Protein AF-A0A554JVL0-F1 (afdb_monomer_lite)

Radius of gyration: 16.41 Å; chains: 1; bounding box: 29×43×56 Å

Sequence (132 aa):
MTTPITNNSTGFSGLGIAPGLLQVLEKSRFTSPTPIQHQAIPPGIEGKDIVGVAQTGTGKTLAFGIPLIQRIAQNRTRGLVVLPTRELALQVERTLQHIGHSLGLRTAVLIGGESQHRQHEQLKRKPHIIIA

Foldseek 3Di:
DDDDDPPPCQAPPPLPFDPLLVVLCVVVVRGGQFPLLSVQSNCLLVPDDDDGDDDPPRCVLCSNLRSLLNCCVVVVAAEEAEDDDPVVLVVSVVVSCSSCVVVVAAEAEDDPPDDPVVSVVSVVVVGRYYYD

Structure (mmCIF, N/CA/C/O backbone):
data_AF-A0A554JVL0-F1
#
_entry.id   AF-A0A554JVL0-F1
#
loop_
_atom_site.group_PDB
_atom_site.id
_atom_site.type_symbol
_atom_site.label_atom_id
_atom_site.label_alt_id
_atom_site.label_comp_id
_atom_site.label_asym_id
_atom_site.label_entity_id
_atom_site.label_seq_id
_atom_site.pdbx_PDB_ins_code
_atom_site.Cartn_x
_atom_site.Cartn_y
_atom_site.Cartn_z
_atom_site.occupancy
_atom_site.B_iso_or_equiv
_atom_site.auth_seq_id
_atom_site.auth_comp_id
_atom_site.auth_asym_id
_atom_site.auth_atom_id
_atom_site.pdbx_PDB_model_num
ATOM 1 N N . MET A 1 1 ? -0.787 24.291 38.276 1.00 40.19 1 MET A N 1
ATOM 2 C CA . MET A 1 1 ? -1.130 24.336 36.840 1.00 40.19 1 MET A CA 1
ATOM 3 C C . MET A 1 1 ? -0.513 23.111 36.192 1.00 40.19 1 MET A C 1
ATOM 5 O O . MET A 1 1 ? 0.676 23.106 35.916 1.00 40.19 1 MET A O 1
ATOM 9 N N . THR A 1 2 ? -1.276 22.027 36.095 1.00 37.12 2 THR A N 1
ATOM 10 C CA . THR A 1 2 ? -0.847 20.769 35.478 1.00 37.12 2 THR A CA 1
ATOM 11 C C . THR A 1 2 ? -1.033 20.882 33.969 1.00 37.12 2 THR A C 1
ATOM 13 O O . THR A 1 2 ? -2.143 21.089 33.485 1.00 37.12 2 THR A O 1
ATOM 16 N N . THR A 1 3 ? 0.063 20.809 33.224 1.00 37.28 3 THR A N 1
ATOM 17 C CA . THR A 1 3 ? 0.072 20.731 31.762 1.00 37.28 3 THR A CA 1
ATOM 18 C C . THR A 1 3 ? -0.722 19.498 31.312 1.00 37.28 3 THR A C 1
ATOM 20 O O . THR A 1 3 ? -0.537 18.426 31.896 1.00 37.28 3 THR A O 1
ATOM 23 N N . PRO A 1 4 ? -1.602 19.596 30.300 1.00 48.66 4 PRO A N 1
ATOM 24 C CA . PRO A 1 4 ? -2.270 18.421 29.767 1.00 48.66 4 PRO A CA 1
ATOM 25 C C . PRO A 1 4 ? -1.243 17.557 29.030 1.00 48.66 4 PRO A C 1
ATOM 27 O O . PRO A 1 4 ? -0.473 18.049 28.207 1.00 48.66 4 PRO A O 1
ATOM 30 N N . ILE A 1 5 ? -1.238 16.262 29.335 1.00 40.31 5 ILE A N 1
ATOM 31 C CA . ILE A 1 5 ? -0.511 15.253 28.569 1.00 40.31 5 ILE A CA 1
ATOM 32 C C . ILE A 1 5 ? -1.204 15.182 27.205 1.00 40.31 5 ILE A C 1
ATOM 34 O O . ILE A 1 5 ? -2.275 14.590 27.071 1.00 40.31 5 ILE A O 1
ATOM 38 N N . THR A 1 6 ? -0.637 15.831 26.192 1.00 42.22 6 THR A N 1
ATOM 39 C CA . THR A 1 6 ? -1.013 15.582 24.803 1.00 42.22 6 THR A CA 1
ATOM 40 C C . THR A 1 6 ? -0.629 14.143 24.497 1.00 42.22 6 THR A C 1
ATOM 42 O O . THR A 1 6 ? 0.548 13.789 24.442 1.00 42.22 6 THR A O 1
ATOM 45 N N . ASN A 1 7 ? -1.638 13.286 24.361 1.00 42.75 7 ASN A N 1
ATOM 46 C CA . ASN A 1 7 ? -1.471 11.901 23.952 1.00 42.75 7 ASN A CA 1
ATOM 47 C C . ASN A 1 7 ? -1.026 11.914 22.481 1.00 42.75 7 ASN A C 1
ATOM 49 O O . ASN A 1 7 ? -1.842 11.858 21.565 1.00 42.75 7 ASN A O 1
ATOM 53 N N . ASN A 1 8 ? 0.271 12.131 22.262 1.00 43.03 8 ASN A N 1
ATOM 54 C CA . ASN A 1 8 ? 0.879 12.163 20.944 1.00 43.03 8 ASN A CA 1
ATOM 55 C C . ASN A 1 8 ? 0.684 10.762 20.353 1.00 43.03 8 ASN A C 1
ATOM 57 O O . ASN A 1 8 ? 1.248 9.795 20.863 1.00 43.03 8 ASN A O 1
ATOM 61 N N . SER A 1 9 ? -0.158 10.627 19.329 1.00 52.78 9 SER A N 1
ATOM 62 C CA . SER A 1 9 ? -0.369 9.369 18.613 1.00 52.78 9 SER A CA 1
ATOM 63 C C . SER A 1 9 ? 0.914 9.010 17.856 1.00 52.78 9 SER A C 1
ATOM 65 O O . SER A 1 9 ? 1.072 9.318 16.679 1.00 52.78 9 SER A O 1
ATOM 67 N N . THR A 1 10 ? 1.890 8.425 18.548 1.00 63.41 10 THR A N 1
ATOM 68 C CA . THR A 1 10 ? 3.233 8.131 18.016 1.00 63.41 10 THR A CA 1
ATOM 69 C C . THR A 1 10 ? 3.273 6.920 17.077 1.00 63.41 10 THR A C 1
ATOM 71 O O . THR A 1 10 ? 4.332 6.601 16.524 1.00 63.41 10 THR A O 1
ATOM 74 N N . GLY A 1 11 ? 2.134 6.251 16.875 1.00 84.38 11 GLY A N 1
ATOM 75 C CA . GLY A 1 11 ? 2.011 5.031 16.086 1.00 84.38 11 GLY A CA 1
ATOM 76 C C . GLY A 1 11 ? 0.953 5.105 14.989 1.00 84.38 11 GLY A C 1
ATOM 77 O O . GLY A 1 11 ? 0.386 6.150 14.694 1.00 84.38 11 GLY A O 1
ATOM 78 N N . PHE A 1 12 ? 0.689 3.960 14.364 1.00 93.88 12 PHE A N 1
ATOM 79 C CA . PHE A 1 12 ? -0.357 3.824 13.342 1.00 93.88 12 PHE A CA 1
ATOM 80 C C . PHE A 1 12 ? -1.782 3.962 13.911 1.00 93.88 12 PHE A C 1
ATOM 82 O O . PHE A 1 12 ? -2.738 4.184 13.161 1.00 93.88 12 PHE A O 1
ATOM 89 N N . SER A 1 13 ? -1.934 3.843 15.233 1.00 91.06 13 SER A N 1
ATOM 90 C CA . SER A 1 13 ? -3.182 4.123 15.935 1.00 91.06 13 SER A CA 1
ATOM 91 C C . SER A 1 13 ? -3.575 5.594 15.763 1.00 91.06 13 SER A C 1
ATOM 93 O O . SER A 1 13 ? -2.764 6.500 15.922 1.00 91.06 13 SER A O 1
ATOM 95 N N . GLY A 1 14 ? -4.838 5.838 15.409 1.00 89.31 14 GLY A N 1
ATOM 96 C CA . GLY A 1 14 ? -5.348 7.189 15.142 1.00 89.31 14 GLY A CA 1
ATOM 97 C C . GLY A 1 14 ? -5.311 7.620 13.672 1.00 89.31 14 GLY A C 1
ATOM 98 O O . GLY A 1 14 ? -5.929 8.622 13.336 1.00 89.31 14 GLY A O 1
ATOM 99 N N . LEU A 1 15 ? -4.706 6.839 12.768 1.00 95.88 15 LEU A N 1
ATOM 100 C CA . LEU A 1 15 ? -4.715 7.128 11.321 1.00 95.88 15 LEU A CA 1
ATOM 101 C C . LEU A 1 15 ? -5.968 6.612 10.581 1.00 95.88 15 LEU A C 1
ATOM 103 O O . LEU A 1 15 ? -5.979 6.549 9.355 1.00 95.88 15 LEU A O 1
ATOM 107 N N . GLY A 1 16 ? -7.010 6.188 11.305 1.00 95.50 16 GLY A N 1
ATOM 108 C CA . GLY A 1 16 ? -8.236 5.624 10.716 1.00 95.50 16 GLY A CA 1
ATOM 109 C C . GLY A 1 16 ? -8.105 4.181 10.200 1.00 95.50 16 GLY A C 1
ATOM 110 O O . GLY A 1 16 ? -8.980 3.695 9.481 1.00 95.50 16 GLY A O 1
ATOM 111 N N . ILE A 1 17 ? -7.020 3.484 10.550 1.00 96.94 17 ILE A N 1
ATOM 112 C CA . ILE A 1 17 ? -6.749 2.106 10.118 1.00 96.94 17 ILE A CA 1
ATOM 113 C C . ILE A 1 17 ? -7.607 1.119 10.922 1.00 96.94 17 ILE A C 1
ATOM 115 O O . ILE A 1 17 ? -7.721 1.215 12.143 1.00 96.94 17 ILE A O 1
ATOM 119 N N . ALA A 1 18 ? -8.191 0.143 10.233 1.00 95.62 18 ALA A N 1
ATOM 120 C CA . ALA A 1 18 ? -9.050 -0.878 10.803 1.00 95.62 18 ALA A CA 1
ATOM 121 C C . ALA A 1 18 ? -8.276 -1.779 11.785 1.00 95.62 18 ALA A C 1
ATOM 123 O O . ALA A 1 18 ? -7.122 -2.129 11.511 1.00 95.62 18 ALA A O 1
ATOM 124 N N . PRO A 1 19 ? -8.912 -2.250 12.878 1.00 94.50 19 PRO A N 1
ATOM 125 C CA . PRO A 1 19 ? -8.235 -3.017 13.927 1.00 94.50 19 PRO A CA 1
ATOM 126 C C . PRO A 1 19 ? -7.478 -4.251 13.423 1.00 94.50 19 PRO A C 1
ATOM 128 O O . PRO A 1 19 ? -6.357 -4.505 13.854 1.00 94.50 19 PRO A O 1
ATOM 131 N N . GLY A 1 20 ? -8.052 -4.996 12.472 1.00 93.75 20 GLY A N 1
ATOM 132 C CA . GLY A 1 20 ? -7.399 -6.178 11.902 1.00 93.75 20 GLY A CA 1
ATOM 133 C C . GLY A 1 20 ? -6.101 -5.846 11.163 1.00 93.75 20 GLY A C 1
ATOM 134 O O . GLY A 1 20 ? -5.118 -6.568 11.297 1.00 93.75 20 GLY A O 1
ATOM 135 N N . LEU A 1 21 ? -6.063 -4.726 10.434 1.00 95.38 21 LEU A N 1
ATOM 136 C CA . LEU A 1 21 ? -4.862 -4.286 9.725 1.00 95.38 21 LEU A CA 1
ATOM 137 C C . LEU A 1 21 ? -3.831 -3.687 10.693 1.00 95.38 21 LEU A C 1
ATOM 139 O O . LEU A 1 21 ? -2.647 -3.972 10.549 1.00 95.38 21 LEU A O 1
ATOM 143 N N . LEU A 1 22 ? -4.265 -2.955 11.728 1.00 95.75 22 LEU A N 1
ATOM 144 C CA . LEU A 1 22 ? -3.382 -2.486 12.806 1.00 95.75 22 LEU A CA 1
ATOM 145 C C . LEU A 1 22 ? -2.646 -3.645 13.490 1.00 95.75 22 LEU A C 1
ATOM 147 O O . LEU A 1 22 ? -1.426 -3.598 13.617 1.00 95.75 22 LEU A O 1
ATOM 151 N N . GLN A 1 23 ? -3.352 -4.725 13.839 1.00 94.19 23 GLN A N 1
ATOM 152 C CA . GLN A 1 23 ? -2.729 -5.912 14.436 1.00 94.19 23 GLN A CA 1
ATOM 153 C C . GLN A 1 23 ? -1.675 -6.547 13.522 1.00 94.19 23 GLN A C 1
ATOM 155 O O . GLN A 1 23 ? -0.661 -7.059 13.997 1.00 94.19 23 GLN A O 1
ATOM 160 N N . VAL A 1 24 ? -1.905 -6.545 12.205 1.00 95.19 24 VAL A N 1
ATOM 161 C CA . VAL A 1 24 ? -0.921 -7.054 11.242 1.00 95.19 24 VAL A CA 1
ATOM 162 C C . VAL A 1 24 ? 0.305 -6.147 11.187 1.00 95.19 24 VAL A C 1
ATOM 164 O O . VAL A 1 24 ? 1.425 -6.659 11.185 1.00 95.19 24 VAL A O 1
ATOM 167 N N . LEU A 1 25 ? 0.118 -4.825 11.195 1.00 94.69 25 LEU A N 1
ATOM 168 C CA . LEU A 1 25 ? 1.216 -3.856 11.222 1.00 94.69 25 LEU A CA 1
ATOM 169 C C . LEU A 1 25 ? 2.066 -4.005 12.492 1.00 94.69 25 LEU A C 1
ATOM 171 O O . LEU A 1 25 ? 3.289 -4.099 12.394 1.00 94.69 25 LEU A O 1
ATOM 175 N N . GLU A 1 26 ? 1.432 -4.140 13.657 1.00 92.69 26 GLU A N 1
ATOM 176 C CA . GLU A 1 26 ? 2.115 -4.367 14.937 1.00 92.69 26 GLU A CA 1
ATOM 177 C C . GLU A 1 26 ? 2.918 -5.675 14.941 1.00 92.69 26 GLU A C 1
ATOM 179 O O . GLU A 1 26 ? 4.106 -5.675 15.271 1.00 92.69 26 GLU A O 1
ATOM 184 N N . LYS A 1 27 ? 2.316 -6.790 14.499 1.00 92.88 27 LYS A N 1
ATOM 185 C CA . LYS A 1 27 ? 3.010 -8.089 14.373 1.00 92.88 27 LYS A CA 1
ATOM 186 C C . LYS A 1 27 ? 4.182 -8.035 13.394 1.00 92.88 27 LYS A C 1
ATOM 188 O O . LYS A 1 27 ? 5.191 -8.705 13.600 1.00 92.88 27 LYS A O 1
ATOM 193 N N . SER A 1 28 ? 4.056 -7.212 12.358 1.00 90.31 28 SER A N 1
ATOM 194 C CA . SER A 1 28 ? 5.096 -6.952 11.357 1.00 90.31 28 SER A CA 1
ATOM 195 C C . SER A 1 28 ? 6.147 -5.941 11.835 1.00 90.31 28 SER A C 1
ATOM 197 O O . SER A 1 28 ? 7.050 -5.589 11.081 1.00 90.31 28 SER A O 1
ATOM 199 N N . ARG A 1 29 ? 6.055 -5.482 13.093 1.00 90.81 29 ARG A N 1
ATOM 200 C CA . ARG A 1 29 ? 6.939 -4.489 13.721 1.00 90.81 29 ARG A CA 1
ATOM 201 C C . ARG A 1 29 ? 6.935 -3.119 13.030 1.00 90.81 29 ARG A C 1
ATOM 203 O O . ARG A 1 29 ? 7.877 -2.346 13.191 1.00 90.81 29 ARG A O 1
ATOM 210 N N . PHE A 1 30 ? 5.861 -2.778 12.317 1.00 90.94 30 PHE A N 1
ATOM 211 C CA . PHE A 1 30 ? 5.606 -1.411 11.869 1.00 90.94 30 PHE A CA 1
ATOM 212 C C . PHE A 1 30 ? 4.990 -0.622 13.024 1.00 90.94 30 PHE A C 1
ATOM 214 O O . PHE A 1 30 ? 3.781 -0.635 13.231 1.00 90.94 30 PHE A O 1
ATOM 221 N N . THR A 1 31 ? 5.840 0.033 13.812 1.00 84.06 31 THR A N 1
ATOM 222 C CA . THR A 1 31 ? 5.422 0.700 15.053 1.00 84.06 31 THR A CA 1
ATOM 223 C C . THR A 1 31 ? 5.130 2.183 14.863 1.00 84.06 31 THR A C 1
ATOM 225 O O . THR A 1 31 ? 4.129 2.665 15.384 1.00 84.06 31 THR A O 1
ATOM 228 N N . SER A 1 32 ? 5.958 2.900 14.096 1.00 91.62 32 SER A N 1
ATOM 229 C CA . SER A 1 32 ? 5.817 4.344 13.891 1.00 91.62 32 SER A CA 1
ATOM 230 C C . SER A 1 32 ? 5.674 4.695 12.406 1.00 91.62 32 SER A C 1
ATOM 232 O O . SER A 1 32 ? 6.495 4.245 11.596 1.00 91.62 32 SER A O 1
ATOM 234 N N . PRO A 1 33 ? 4.640 5.468 12.021 1.00 95.19 33 PRO A N 1
ATOM 235 C CA . PRO A 1 33 ? 4.446 5.881 10.644 1.00 95.19 33 PRO A CA 1
ATOM 236 C C . PRO A 1 33 ? 5.495 6.920 10.233 1.00 95.19 33 PRO A C 1
ATOM 238 O O . PRO A 1 33 ? 5.809 7.856 10.965 1.00 95.19 33 PRO A O 1
ATOM 241 N N . THR A 1 34 ? 6.003 6.799 9.011 1.00 95.00 34 THR A N 1
ATOM 242 C CA . THR A 1 34 ? 6.827 7.847 8.388 1.00 95.00 34 THR A CA 1
ATOM 243 C C . THR A 1 34 ? 5.985 9.095 8.073 1.00 95.00 34 THR A C 1
ATOM 245 O O . THR A 1 34 ? 4.758 8.993 7.968 1.00 95.00 34 THR A O 1
ATOM 248 N N . PRO A 1 35 ? 6.596 10.274 7.831 1.00 94.56 35 PRO A N 1
ATOM 249 C CA . PRO A 1 35 ? 5.843 11.492 7.516 1.00 94.56 35 PRO A CA 1
ATOM 250 C C . PRO A 1 35 ? 4.872 11.336 6.337 1.00 94.56 35 PRO A C 1
ATOM 252 O O . PRO A 1 35 ? 3.730 11.782 6.412 1.00 94.56 35 PRO A O 1
ATOM 255 N N . ILE A 1 36 ? 5.288 10.638 5.271 1.00 95.94 36 ILE A N 1
ATOM 256 C CA . ILE A 1 36 ? 4.426 10.396 4.107 1.00 95.94 36 ILE A CA 1
ATOM 257 C C . ILE A 1 36 ? 3.256 9.460 4.439 1.00 95.94 36 ILE A C 1
ATOM 259 O O . ILE A 1 36 ? 2.156 9.661 3.940 1.00 95.94 36 ILE A O 1
ATOM 263 N N . GLN A 1 37 ? 3.455 8.467 5.311 1.00 97.25 37 GLN A N 1
ATOM 264 C CA . GLN A 1 37 ? 2.385 7.577 5.771 1.00 97.25 37 GLN A CA 1
ATOM 265 C C . GLN A 1 37 ? 1.373 8.335 6.630 1.00 97.25 37 GLN A C 1
ATOM 267 O O . GLN A 1 37 ? 0.174 8.228 6.394 1.00 97.25 37 GLN A O 1
ATOM 272 N N . HIS A 1 38 ? 1.849 9.150 7.573 1.00 96.06 38 HIS A N 1
ATOM 273 C CA . HIS A 1 38 ? 0.983 9.943 8.443 1.00 96.06 38 HIS A CA 1
ATOM 274 C C . HIS A 1 38 ? 0.093 10.912 7.646 1.00 96.06 38 HIS A C 1
ATOM 276 O O . HIS A 1 38 ? -1.064 11.125 7.997 1.00 96.06 38 HIS A O 1
ATOM 282 N N . GLN A 1 39 ? 0.618 11.492 6.563 1.00 95.62 39 GLN A N 1
ATOM 283 C CA . GLN A 1 39 ? -0.126 12.441 5.731 1.00 95.62 39 GLN A CA 1
ATOM 284 C C . GLN A 1 39 ? -1.032 11.761 4.696 1.00 95.62 39 GLN A C 1
ATOM 286 O O . GLN A 1 39 ? -2.114 12.268 4.418 1.00 95.62 39 GLN A O 1
ATOM 291 N N . ALA A 1 40 ? -0.614 10.629 4.120 1.00 97.88 40 ALA A N 1
ATOM 292 C CA . ALA A 1 40 ? -1.339 9.997 3.016 1.00 97.88 40 ALA A CA 1
ATOM 293 C C . ALA A 1 40 ? -2.392 8.972 3.463 1.00 97.88 40 ALA A C 1
ATOM 295 O O . ALA A 1 40 ? -3.392 8.790 2.769 1.00 97.88 40 ALA A O 1
ATOM 296 N N . ILE A 1 41 ? -2.197 8.294 4.602 1.00 98.12 41 ILE A N 1
ATOM 297 C CA . ILE A 1 41 ? -3.092 7.203 5.017 1.00 98.12 41 ILE A CA 1
ATOM 298 C C . ILE A 1 41 ? -4.521 7.706 5.286 1.00 98.12 41 ILE A C 1
ATOM 300 O O . ILE A 1 41 ? -5.435 7.149 4.670 1.00 98.12 41 ILE A O 1
ATOM 304 N N . PRO A 1 42 ? -4.756 8.745 6.121 1.00 97.88 42 PRO A N 1
ATOM 305 C CA . PRO A 1 42 ? -6.117 9.204 6.404 1.00 97.88 42 PRO A CA 1
ATOM 306 C C . PRO A 1 42 ? -6.912 9.629 5.153 1.00 97.88 42 PRO A C 1
ATOM 308 O O . PRO A 1 42 ? -7.964 9.035 4.905 1.00 97.88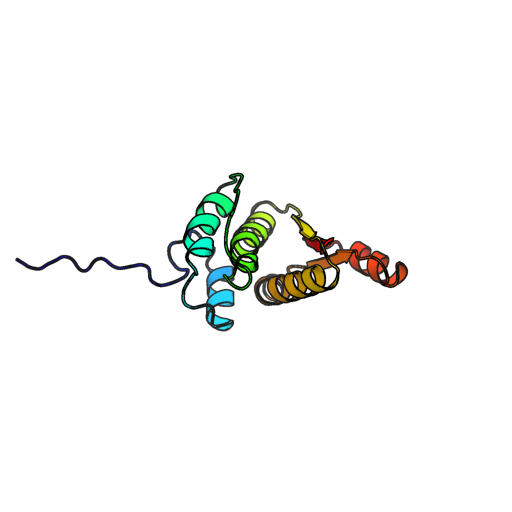 42 PRO A O 1
ATOM 311 N N . PRO A 1 43 ? -6.429 10.551 4.288 1.00 98.06 43 PRO A N 1
ATOM 312 C CA . PRO A 1 43 ? -7.174 10.917 3.081 1.00 98.06 43 PRO A CA 1
ATOM 313 C C . PRO A 1 43 ? -7.325 9.745 2.097 1.00 98.06 43 PRO A C 1
ATOM 315 O O . PRO A 1 43 ? -8.332 9.659 1.392 1.00 98.06 43 PRO A O 1
ATOM 318 N N . GLY A 1 44 ? -6.366 8.812 2.068 1.00 98.00 44 GLY A N 1
ATOM 319 C CA . GLY A 1 44 ? -6.418 7.649 1.184 1.00 98.00 44 GLY A CA 1
ATOM 320 C C . GLY A 1 44 ? -7.532 6.681 1.577 1.00 98.00 44 GLY A C 1
ATOM 321 O O . GLY A 1 44 ? -8.215 6.138 0.704 1.00 98.00 44 GLY A O 1
ATOM 322 N N . ILE A 1 45 ? -7.744 6.499 2.886 1.00 97.38 45 ILE A N 1
ATOM 323 C CA . ILE A 1 45 ? -8.856 5.721 3.446 1.00 97.38 45 ILE A CA 1
ATOM 324 C C . ILE A 1 45 ? -10.191 6.386 3.105 1.00 97.38 45 ILE A C 1
ATOM 326 O O . ILE A 1 45 ? -11.134 5.692 2.731 1.00 97.38 45 ILE A O 1
ATOM 330 N N . GLU A 1 46 ? -10.259 7.715 3.190 1.00 96.62 46 GLU A N 1
ATOM 331 C CA . GLU A 1 46 ? -11.489 8.480 2.967 1.00 96.62 46 GLU A CA 1
ATOM 332 C C . GLU A 1 46 ? -12.009 8.437 1.534 1.00 96.62 46 GLU A C 1
ATOM 334 O O . GLU A 1 46 ? -13.190 8.693 1.316 1.00 96.62 46 GLU A O 1
ATOM 339 N N . GLY A 1 47 ? -11.168 8.158 0.540 1.00 96.00 47 GLY A N 1
ATOM 340 C CA . GLY A 1 47 ? -11.625 8.305 -0.839 1.00 96.00 47 GLY A CA 1
ATOM 341 C C . GLY A 1 47 ? -10.699 9.066 -1.753 1.00 96.00 47 GLY A C 1
ATOM 342 O O . GLY A 1 47 ? -10.774 8.848 -2.957 1.00 96.00 47 GLY A O 1
ATOM 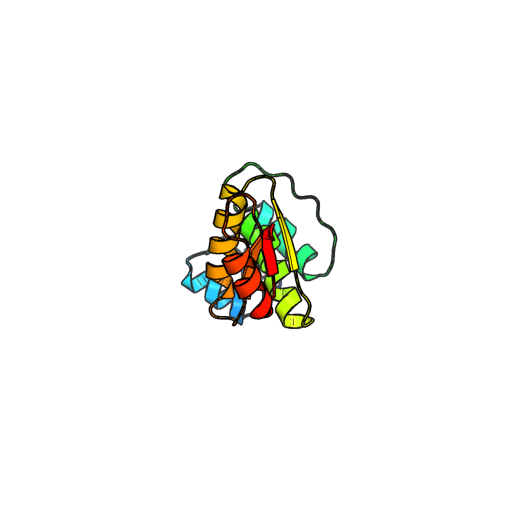343 N N . LYS A 1 48 ? -9.902 9.966 -1.178 1.00 97.94 48 LYS A N 1
ATOM 344 C CA . LYS A 1 48 ? -9.382 11.141 -1.870 1.00 97.94 48 LYS A CA 1
ATOM 345 C C . LYS A 1 48 ? -8.197 10.804 -2.763 1.00 97.94 48 LYS A C 1
ATOM 347 O O . LYS A 1 48 ? -7.390 9.929 -2.445 1.00 97.94 48 LYS A O 1
ATOM 352 N N . ASP A 1 49 ? -8.078 11.571 -3.837 1.00 97.88 49 ASP A N 1
ATOM 353 C CA . ASP A 1 49 ? -6.906 11.547 -4.700 1.00 97.88 49 ASP A CA 1
ATOM 354 C C . ASP A 1 49 ? -5.723 12.216 -3.994 1.00 97.88 49 ASP A C 1
ATOM 356 O O . ASP A 1 49 ? -5.870 13.237 -3.316 1.00 97.88 49 ASP A O 1
ATOM 360 N N . ILE A 1 50 ? -4.539 11.616 -4.128 1.00 97.31 50 ILE A N 1
ATOM 361 C CA . ILE A 1 50 ? -3.328 12.036 -3.419 1.00 97.31 50 ILE A CA 1
ATOM 362 C C . ILE A 1 50 ? -2.161 12.085 -4.394 1.00 97.31 50 ILE A C 1
ATOM 364 O O . ILE A 1 50 ? -1.864 11.106 -5.078 1.00 97.31 50 ILE A O 1
ATOM 368 N N . VAL A 1 51 ? -1.430 13.198 -4.369 1.00 96.88 51 VAL A N 1
ATOM 369 C CA . VAL A 1 51 ? -0.099 13.306 -4.969 1.00 96.88 51 VAL A CA 1
ATOM 370 C C . VAL A 1 51 ? 0.925 13.326 -3.840 1.00 96.88 51 VAL A C 1
ATOM 372 O O . VAL A 1 51 ? 1.018 14.290 -3.085 1.00 96.88 51 VAL A O 1
ATOM 375 N N . GLY A 1 52 ? 1.676 12.234 -3.695 1.00 93.19 52 GLY A N 1
ATOM 376 C CA . GLY A 1 52 ? 2.686 12.082 -2.648 1.00 93.19 52 GLY A CA 1
ATOM 377 C C . GLY A 1 52 ? 4.100 12.284 -3.183 1.00 93.19 52 GLY A C 1
ATOM 378 O O . GLY A 1 52 ? 4.588 11.463 -3.958 1.00 93.19 52 GLY A O 1
ATOM 379 N N . VAL A 1 53 ? 4.790 13.330 -2.725 1.00 93.19 53 VAL A N 1
ATOM 380 C CA . VAL A 1 53 ? 6.192 13.596 -3.081 1.00 93.19 53 VAL A CA 1
ATOM 381 C C . VAL A 1 53 ? 7.086 13.267 -1.890 1.00 93.19 53 VAL A C 1
ATOM 383 O O . VAL A 1 53 ? 7.031 13.922 -0.855 1.00 93.19 53 VAL A O 1
ATOM 386 N N . ALA A 1 54 ? 7.912 12.230 -2.027 1.00 90.75 54 ALA A N 1
ATOM 387 C CA . ALA A 1 54 ? 8.876 11.833 -1.005 1.00 90.75 54 ALA A CA 1
ATOM 388 C C . ALA A 1 54 ? 10.048 11.061 -1.625 1.00 90.75 54 ALA A C 1
ATOM 390 O O . ALA A 1 54 ? 9.888 10.383 -2.647 1.00 90.75 54 ALA A O 1
ATOM 391 N N . GLN A 1 55 ? 11.211 11.086 -0.970 1.00 86.69 55 GLN A N 1
ATOM 392 C CA . GLN A 1 55 ? 12.403 10.341 -1.396 1.00 86.69 55 GLN A CA 1
ATOM 393 C C . GLN A 1 55 ? 12.162 8.818 -1.414 1.00 86.69 55 GLN A C 1
ATOM 395 O O . GLN A 1 55 ? 11.233 8.302 -0.783 1.00 86.69 55 GLN A O 1
ATOM 400 N N . THR A 1 56 ? 12.935 8.054 -2.185 1.00 78.06 56 THR A N 1
ATOM 401 C CA . THR A 1 56 ? 12.908 6.577 -2.144 1.00 78.06 56 THR A CA 1
ATOM 402 C C . THR A 1 56 ? 13.272 6.059 -0.750 1.00 78.06 56 THR A C 1
ATOM 404 O O . THR A 1 56 ? 13.971 6.731 -0.003 1.00 78.06 56 THR A O 1
ATOM 407 N N . GLY A 1 57 ? 12.754 4.890 -0.360 1.00 79.44 57 GLY A N 1
ATOM 408 C CA . GLY A 1 57 ? 13.008 4.322 0.975 1.00 79.44 57 GLY A CA 1
ATOM 409 C C . GLY A 1 57 ? 12.204 4.945 2.128 1.00 79.44 57 GLY A C 1
ATOM 410 O O . GLY A 1 57 ? 12.266 4.450 3.243 1.00 79.44 57 GLY A O 1
ATOM 411 N N . THR A 1 58 ? 11.374 5.961 1.875 1.00 79.56 58 THR A N 1
ATOM 412 C CA . THR A 1 58 ? 10.571 6.660 2.908 1.00 79.56 58 THR A CA 1
ATOM 413 C C . THR A 1 58 ? 9.245 5.975 3.260 1.00 79.56 58 THR A C 1
ATOM 415 O O . THR A 1 58 ? 8.361 6.591 3.840 1.00 79.56 58 THR A O 1
ATOM 418 N N . GLY A 1 59 ? 9.054 4.706 2.891 1.00 90.62 59 GLY A N 1
ATOM 419 C CA . GLY A 1 59 ? 7.844 3.962 3.259 1.00 90.62 59 GLY A CA 1
ATOM 420 C C . GLY A 1 59 ? 6.587 4.276 2.432 1.00 90.62 59 GLY A C 1
ATOM 421 O O . GLY A 1 59 ? 5.482 3.943 2.867 1.00 90.62 59 GLY A O 1
ATOM 422 N N . LYS A 1 60 ? 6.737 4.853 1.227 1.00 95.38 60 LYS A N 1
ATOM 423 C CA . LYS A 1 60 ? 5.630 5.148 0.291 1.00 95.38 60 LYS A CA 1
ATOM 424 C C . LYS A 1 60 ? 4.724 3.946 0.001 1.00 95.38 60 LYS A C 1
ATOM 426 O O . LYS A 1 60 ? 3.519 4.119 -0.134 1.00 95.38 60 LYS A O 1
ATOM 431 N N . THR A 1 61 ? 5.281 2.736 -0.049 1.00 95.81 61 THR A N 1
ATOM 432 C CA . THR A 1 61 ? 4.503 1.518 -0.321 1.00 95.81 61 THR A CA 1
ATOM 433 C C . THR A 1 61 ? 3.410 1.282 0.713 1.00 95.81 61 THR A C 1
ATOM 435 O O . THR A 1 61 ? 2.281 0.989 0.345 1.00 95.81 61 THR A O 1
ATOM 438 N N . LEU A 1 62 ? 3.703 1.466 2.003 1.00 96.75 62 LEU A N 1
ATOM 439 C CA . LEU A 1 62 ? 2.675 1.375 3.044 1.00 96.75 62 LEU A CA 1
ATOM 440 C C . LEU A 1 62 ? 1.743 2.591 3.029 1.00 96.75 62 LEU A C 1
ATOM 442 O O . LEU A 1 62 ? 0.564 2.442 3.335 1.00 96.75 62 LEU A O 1
ATOM 446 N N . ALA A 1 63 ? 2.246 3.763 2.625 1.00 97.50 63 ALA A N 1
ATOM 447 C CA . ALA A 1 63 ? 1.456 4.991 2.555 1.00 97.50 63 ALA A CA 1
ATOM 448 C C . ALA A 1 63 ? 0.250 4.857 1.606 1.00 97.50 63 ALA A C 1
ATOM 450 O O . ALA A 1 63 ? -0.833 5.310 1.958 1.00 97.50 63 ALA A O 1
ATOM 451 N N . PHE A 1 64 ? 0.407 4.184 0.456 1.00 97.38 64 PHE A N 1
ATOM 452 C CA . PHE A 1 64 ? -0.728 3.840 -0.417 1.00 97.38 64 PHE A CA 1
ATOM 453 C C . PHE A 1 64 ? -1.297 2.435 -0.157 1.00 97.38 64 PHE A C 1
ATOM 455 O O . PHE A 1 64 ? -2.479 2.192 -0.387 1.00 97.38 64 PHE A O 1
ATOM 462 N N . GLY A 1 65 ? -0.482 1.486 0.312 1.00 97.56 65 GLY A N 1
ATOM 463 C CA . GLY A 1 65 ? -0.880 0.086 0.473 1.00 97.56 65 GLY A CA 1
ATOM 464 C C . GLY A 1 65 ? -1.904 -0.130 1.583 1.00 97.56 65 GLY A C 1
ATOM 465 O O . GLY A 1 65 ? -2.855 -0.886 1.402 1.00 97.56 65 GLY A O 1
ATOM 466 N N . ILE A 1 66 ? -1.754 0.573 2.708 1.00 97.88 66 ILE A N 1
ATOM 467 C CA . ILE A 1 66 ? -2.702 0.525 3.829 1.00 97.88 66 ILE A CA 1
ATOM 468 C C . ILE A 1 66 ? -4.105 0.993 3.397 1.00 97.88 66 ILE A C 1
ATOM 470 O O . ILE A 1 66 ? -5.045 0.201 3.529 1.00 97.88 66 ILE A O 1
ATOM 474 N N . PRO A 1 67 ? -4.285 2.212 2.838 1.00 98.00 67 PRO A N 1
ATOM 475 C CA . PRO A 1 67 ? -5.601 2.646 2.377 1.00 98.00 67 PRO A CA 1
ATOM 476 C C . PRO A 1 67 ? -6.155 1.753 1.260 1.00 98.00 67 PRO A C 1
ATOM 478 O O . PRO A 1 67 ? -7.348 1.450 1.265 1.00 98.00 67 PRO A O 1
ATOM 481 N N . LEU A 1 68 ? -5.306 1.266 0.347 1.00 98.06 68 LEU A N 1
ATOM 482 C CA . LEU A 1 68 ? -5.714 0.356 -0.727 1.00 98.06 68 LEU A CA 1
ATOM 483 C C . LEU A 1 68 ? -6.339 -0.938 -0.185 1.00 98.06 68 LEU A C 1
ATOM 485 O O . LEU A 1 68 ? -7.448 -1.301 -0.576 1.00 98.06 68 LEU A O 1
ATOM 489 N N . ILE A 1 69 ? -5.651 -1.621 0.735 1.00 97.38 69 ILE A N 1
ATOM 490 C CA . ILE A 1 69 ? -6.119 -2.888 1.318 1.00 97.38 69 ILE A CA 1
ATOM 491 C C . ILE A 1 69 ? -7.406 -2.674 2.110 1.00 97.38 69 ILE A C 1
ATOM 493 O O . ILE A 1 69 ? -8.363 -3.434 1.950 1.00 97.38 69 ILE A O 1
ATOM 497 N N . GLN A 1 70 ? -7.455 -1.622 2.928 1.00 97.12 70 GLN A N 1
ATOM 498 C CA . GLN A 1 70 ? -8.634 -1.317 3.731 1.00 97.12 70 GLN A CA 1
ATOM 499 C C . GLN A 1 70 ? -9.865 -1.057 2.859 1.00 97.12 70 GLN A C 1
ATOM 501 O O . GLN A 1 70 ? -10.931 -1.617 3.114 1.00 97.12 70 GLN A O 1
ATOM 506 N N . ARG A 1 71 ? -9.723 -0.263 1.795 1.00 96.19 71 ARG A N 1
ATOM 507 C CA . ARG A 1 71 ? -10.846 0.069 0.912 1.00 96.19 71 ARG A CA 1
ATOM 508 C C . ARG A 1 71 ? -11.324 -1.114 0.084 1.00 96.19 71 ARG A C 1
ATOM 510 O O . ARG A 1 71 ? -12.530 -1.237 -0.122 1.00 96.19 71 ARG A O 1
ATOM 517 N N . ILE A 1 72 ? -10.415 -1.989 -0.346 1.00 95.81 72 ILE A N 1
ATOM 518 C CA . ILE A 1 72 ? -10.759 -3.261 -0.995 1.00 95.81 72 ILE A CA 1
ATOM 519 C C . ILE A 1 72 ? -11.596 -4.129 -0.054 1.00 95.81 72 ILE A C 1
ATOM 521 O O . ILE A 1 72 ? -12.635 -4.647 -0.462 1.00 95.81 72 ILE A O 1
ATOM 525 N N . ALA A 1 73 ? -11.182 -4.253 1.210 1.00 93.50 73 ALA A N 1
ATOM 526 C CA . ALA A 1 73 ? -11.900 -5.049 2.201 1.00 93.50 73 ALA A CA 1
ATOM 527 C C . ALA A 1 73 ? -13.287 -4.463 2.526 1.00 93.50 73 ALA A C 1
ATOM 529 O O . ALA A 1 73 ? -14.263 -5.206 2.597 1.00 93.50 73 ALA A O 1
ATOM 530 N N . GLN A 1 74 ? -13.388 -3.138 2.677 1.00 93.62 74 GLN A N 1
ATOM 531 C CA . GLN A 1 74 ? -14.637 -2.446 3.016 1.00 93.62 74 GLN A CA 1
ATOM 532 C C . GLN A 1 74 ? -15.652 -2.456 1.867 1.00 93.62 74 GLN A C 1
ATOM 534 O O . GLN A 1 74 ? -16.826 -2.740 2.084 1.00 93.62 74 GLN A O 1
ATOM 539 N N . ASN A 1 75 ? -15.204 -2.175 0.641 1.00 93.56 75 ASN A N 1
ATOM 540 C CA . ASN A 1 75 ? -16.098 -1.946 -0.499 1.00 93.56 75 ASN A CA 1
ATOM 541 C C . ASN A 1 75 ? -16.203 -3.148 -1.447 1.00 93.56 75 ASN A C 1
ATOM 543 O O . ASN A 1 75 ? -16.916 -3.078 -2.445 1.00 93.56 75 ASN A O 1
ATOM 547 N N . ARG A 1 76 ? -15.479 -4.243 -1.172 1.00 91.12 76 ARG A N 1
ATOM 548 C CA . ARG A 1 76 ? -15.377 -5.425 -2.051 1.00 91.12 76 ARG A CA 1
ATOM 549 C C . ARG A 1 76 ? -14.937 -5.072 -3.481 1.00 91.12 76 ARG A C 1
ATOM 551 O O . ARG A 1 76 ? -15.360 -5.704 -4.449 1.00 91.12 76 ARG A O 1
ATOM 558 N N . THR A 1 77 ? -14.088 -4.055 -3.609 1.00 93.19 77 THR A N 1
ATOM 559 C CA . THR A 1 77 ? -13.539 -3.573 -4.884 1.00 93.19 77 THR A CA 1
ATOM 560 C C . T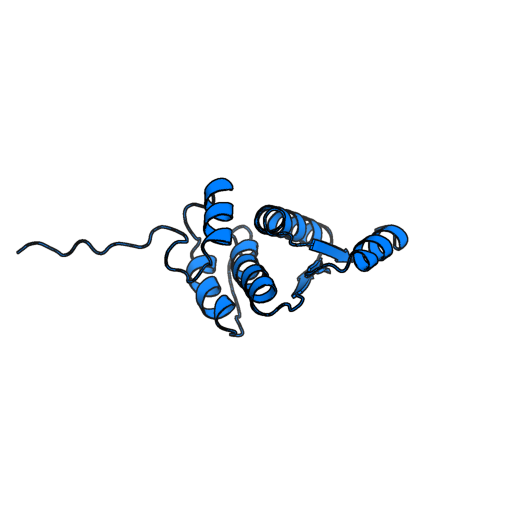HR A 1 77 ? -12.215 -4.263 -5.226 1.00 93.19 77 THR A C 1
ATOM 562 O O . THR A 1 77 ? -11.754 -5.158 -4.515 1.00 93.19 77 THR A O 1
ATOM 565 N N . ARG A 1 78 ? -11.601 -3.878 -6.351 1.00 96.25 78 ARG A N 1
ATOM 566 C CA . ARG A 1 78 ? -10.259 -4.316 -6.759 1.00 96.25 78 ARG A CA 1
ATOM 567 C C . ARG A 1 78 ? -9.324 -3.120 -6.894 1.00 96.25 78 ARG A C 1
ATOM 569 O O . ARG A 1 78 ? -9.782 -2.003 -7.110 1.00 96.25 78 ARG A O 1
ATOM 576 N N . GLY A 1 79 ? -8.026 -3.380 -6.782 1.00 97.38 79 GLY A N 1
ATOM 577 C CA . GLY A 1 79 ? -6.960 -2.395 -6.922 1.00 97.38 79 GLY A CA 1
ATOM 578 C C . GLY A 1 79 ? -6.054 -2.659 -8.120 1.00 97.38 79 GLY A C 1
ATOM 579 O O . GLY A 1 79 ? -5.848 -3.810 -8.509 1.00 97.38 79 GLY A O 1
ATOM 580 N N . LEU A 1 80 ? -5.469 -1.591 -8.655 1.00 98.25 80 LEU A N 1
ATOM 581 C CA . LEU A 1 80 ? -4.381 -1.634 -9.627 1.00 98.25 80 LEU A CA 1
ATOM 582 C C . LEU A 1 80 ? -3.231 -0.768 -9.108 1.00 98.25 80 LEU A C 1
ATOM 584 O O . LEU A 1 80 ? -3.457 0.362 -8.681 1.00 98.25 80 LEU A O 1
ATOM 588 N N . VAL A 1 81 ? -2.012 -1.296 -9.155 1.00 98.38 81 VAL A N 1
ATOM 589 C CA . VAL A 1 81 ? -0.783 -0.561 -8.847 1.00 98.38 81 VAL A CA 1
ATOM 590 C C . VAL A 1 81 ? 0.116 -0.624 -10.073 1.00 98.38 81 VAL A C 1
ATOM 592 O O . VAL A 1 81 ? 0.477 -1.718 -10.492 1.00 98.38 81 VAL A O 1
ATOM 595 N N . VAL A 1 82 ? 0.456 0.534 -10.641 1.00 98.12 82 VAL A N 1
ATOM 596 C CA . VAL A 1 82 ? 1.302 0.637 -11.840 1.00 98.12 82 VAL A CA 1
ATOM 597 C C . VAL A 1 82 ? 2.681 1.153 -11.452 1.00 98.12 82 VAL A C 1
ATOM 599 O O . VAL A 1 82 ? 2.788 2.150 -10.733 1.00 98.12 82 VAL A O 1
ATOM 602 N N . LEU A 1 83 ? 3.733 0.470 -11.893 1.00 97.12 83 LEU A N 1
ATOM 603 C CA . LEU A 1 83 ? 5.111 0.721 -11.494 1.00 97.12 83 LEU A CA 1
ATOM 604 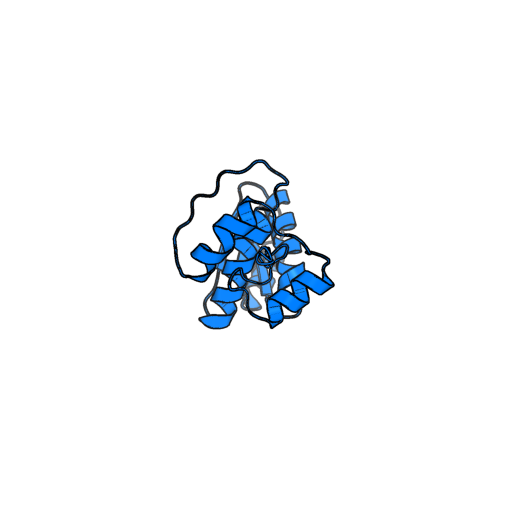C C . LEU A 1 83 ? 6.043 0.728 -12.718 1.00 97.12 83 LEU A C 1
ATOM 606 O O . LEU A 1 83 ? 5.828 -0.000 -13.680 1.00 97.12 83 LEU A O 1
ATOM 610 N N . PRO A 1 84 ? 7.105 1.551 -12.705 1.00 95.50 84 PRO A N 1
ATOM 611 C CA . PRO A 1 84 ? 7.979 1.730 -13.866 1.00 95.50 84 PRO A CA 1
ATOM 612 C C . PRO A 1 84 ? 8.907 0.544 -14.157 1.00 95.50 84 PRO A C 1
ATOM 614 O O . PRO A 1 84 ? 9.471 0.480 -15.247 1.00 95.50 84 PRO A O 1
ATOM 617 N N . THR A 1 85 ? 9.134 -0.359 -13.195 1.00 95.75 85 THR A N 1
ATOM 618 C CA . THR A 1 85 ? 10.083 -1.469 -13.358 1.00 95.75 85 THR A CA 1
ATOM 619 C C . THR A 1 85 ? 9.580 -2.766 -12.734 1.00 95.75 85 THR A C 1
ATOM 621 O O . THR A 1 85 ? 8.816 -2.770 -11.762 1.00 95.75 85 THR A O 1
ATOM 624 N N . ARG A 1 86 ? 10.081 -3.886 -13.268 1.00 96.38 86 ARG A N 1
ATOM 625 C CA . ARG A 1 86 ? 9.768 -5.248 -12.811 1.00 96.38 86 ARG A CA 1
ATOM 626 C C . ARG A 1 86 ? 10.155 -5.465 -11.352 1.00 96.38 86 ARG A C 1
ATOM 628 O O . ARG A 1 86 ? 9.416 -6.060 -10.573 1.00 96.38 86 ARG A O 1
ATOM 635 N N . GLU A 1 87 ? 11.334 -4.988 -10.983 1.00 95.06 87 GLU A N 1
ATOM 636 C CA . GLU A 1 87 ? 11.921 -5.161 -9.660 1.00 95.06 87 GLU A CA 1
ATOM 637 C C . GLU A 1 87 ? 11.079 -4.432 -8.618 1.00 95.06 87 GLU A C 1
ATOM 639 O O . GLU A 1 87 ? 10.798 -4.986 -7.552 1.00 95.06 87 GLU A O 1
ATOM 644 N N . LEU A 1 88 ? 10.620 -3.221 -8.952 1.00 94.94 88 LEU A N 1
ATOM 645 C CA . LEU A 1 88 ? 9.765 -2.440 -8.074 1.00 94.94 88 LEU A CA 1
ATOM 646 C C . LEU A 1 88 ? 8.378 -3.081 -7.934 1.00 94.94 88 LEU A C 1
ATOM 648 O O . LEU A 1 88 ? 7.858 -3.138 -6.820 1.00 94.94 88 LEU A O 1
ATOM 652 N N . ALA A 1 89 ? 7.817 -3.639 -9.013 1.00 97.19 89 ALA A N 1
ATOM 653 C CA . ALA A 1 89 ? 6.576 -4.415 -8.957 1.00 97.19 89 ALA A CA 1
ATOM 654 C C . ALA A 1 89 ? 6.663 -5.588 -7.976 1.00 97.19 89 ALA A C 1
ATOM 656 O O . ALA A 1 89 ? 5.813 -5.732 -7.096 1.00 97.19 89 ALA A O 1
ATOM 657 N N . LEU A 1 90 ? 7.741 -6.368 -8.048 1.00 96.38 90 LEU A N 1
ATOM 658 C CA . LEU A 1 90 ? 7.978 -7.478 -7.126 1.00 96.38 90 LEU A CA 1
ATOM 659 C C . LEU A 1 90 ? 8.226 -7.006 -5.682 1.00 96.38 90 LEU A C 1
ATOM 661 O O . LEU A 1 90 ? 7.800 -7.659 -4.734 1.00 96.38 90 LEU A O 1
ATOM 665 N N . GLN A 1 91 ? 8.905 -5.875 -5.472 1.00 96.19 91 GLN A N 1
ATOM 666 C CA . GLN A 1 91 ? 9.101 -5.303 -4.131 1.00 96.19 91 GLN A CA 1
ATOM 667 C C . GLN A 1 91 ? 7.784 -4.833 -3.498 1.00 96.19 91 GLN A C 1
ATOM 669 O O . GLN A 1 91 ? 7.532 -5.082 -2.313 1.00 96.19 91 GLN A O 1
ATOM 674 N N . VAL A 1 92 ? 6.940 -4.164 -4.283 1.00 97.38 92 VAL A N 1
ATOM 675 C CA . VAL A 1 92 ? 5.620 -3.712 -3.840 1.00 97.38 92 VAL A CA 1
ATOM 676 C C . VAL A 1 92 ? 4.715 -4.904 -3.552 1.00 97.38 92 VAL A C 1
ATOM 678 O O . VAL A 1 92 ? 4.084 -4.928 -2.497 1.00 97.38 92 VAL A O 1
ATOM 681 N N . GLU A 1 93 ? 4.701 -5.920 -4.416 1.00 97.56 93 GLU A N 1
ATOM 682 C CA . GLU A 1 93 ? 3.909 -7.132 -4.201 1.00 97.56 93 GLU A CA 1
ATOM 683 C C . GLU A 1 93 ? 4.251 -7.826 -2.884 1.00 97.56 93 GLU A C 1
ATOM 685 O O . GLU A 1 93 ? 3.347 -8.074 -2.085 1.00 97.56 93 GLU A O 1
ATOM 690 N N . ARG A 1 94 ? 5.540 -8.033 -2.593 1.00 96.94 94 ARG A N 1
ATOM 691 C CA . ARG A 1 94 ? 5.982 -8.625 -1.321 1.00 96.94 94 ARG A CA 1
ATOM 692 C C . ARG A 1 94 ? 5.497 -7.827 -0.118 1.00 96.94 94 ARG A C 1
ATOM 694 O O . ARG A 1 94 ? 5.076 -8.414 0.873 1.00 96.94 94 ARG A O 1
ATOM 701 N N . THR A 1 95 ? 5.525 -6.497 -0.208 1.00 96.31 95 THR A N 1
ATOM 702 C CA . THR A 1 95 ? 5.061 -5.623 0.877 1.00 96.31 95 THR A CA 1
ATOM 703 C C . THR A 1 95 ? 3.549 -5.739 1.069 1.00 96.31 95 THR A C 1
ATOM 705 O O . THR A 1 95 ? 3.089 -5.890 2.197 1.00 96.31 95 THR A O 1
ATOM 708 N N . LEU A 1 96 ? 2.766 -5.716 -0.015 1.00 97.25 96 LEU A N 1
ATOM 709 C CA . LEU A 1 96 ? 1.308 -5.856 0.054 1.00 97.25 96 LEU A CA 1
ATOM 710 C C . LEU A 1 96 ? 0.888 -7.248 0.540 1.00 97.25 96 LEU A C 1
ATOM 712 O O . LEU A 1 96 ? -0.038 -7.358 1.340 1.00 97.25 96 LEU A O 1
ATOM 716 N N . GLN A 1 97 ? 1.584 -8.302 0.113 1.00 96.44 97 GLN A N 1
ATOM 717 C CA . GLN A 1 97 ? 1.384 -9.655 0.630 1.00 96.44 97 GLN A CA 1
ATOM 718 C C . GLN A 1 97 ? 1.721 -9.737 2.119 1.00 96.44 97 GLN A C 1
ATOM 720 O O . GLN A 1 97 ? 0.939 -10.292 2.887 1.00 96.44 97 GLN A O 1
ATOM 725 N N . HIS A 1 98 ? 2.820 -9.120 2.556 1.00 95.06 98 HIS A N 1
ATOM 726 C CA . HIS A 1 98 ? 3.238 -9.137 3.956 1.00 95.06 98 HIS A CA 1
ATOM 727 C C . HIS A 1 98 ? 2.161 -8.597 4.909 1.00 95.06 98 HIS A C 1
ATOM 729 O O . HIS A 1 98 ? 1.915 -9.205 5.949 1.00 95.06 98 HIS A O 1
ATOM 735 N N . ILE A 1 99 ? 1.469 -7.515 4.532 1.00 95.00 99 ILE A N 1
ATOM 736 C CA . ILE A 1 99 ? 0.422 -6.908 5.372 1.00 95.00 99 ILE A CA 1
ATOM 737 C C . ILE A 1 99 ? -1.010 -7.351 5.026 1.00 95.00 99 ILE A C 1
ATOM 739 O O . ILE A 1 99 ? -1.942 -7.073 5.776 1.00 95.00 99 ILE A O 1
ATOM 743 N N . GLY A 1 100 ? -1.210 -8.015 3.886 1.00 94.31 100 GLY A N 1
ATOM 744 C CA . GLY A 1 100 ? -2.534 -8.371 3.374 1.00 94.31 100 GLY A CA 1
ATOM 745 C C . GLY A 1 100 ? -2.858 -9.863 3.395 1.00 94.31 100 GLY A C 1
ATOM 746 O O . GLY A 1 100 ? -4.033 -10.225 3.441 1.00 94.31 100 GLY A O 1
ATOM 747 N N . HIS A 1 101 ? -1.855 -10.745 3.368 1.00 92.50 101 HIS A N 1
ATOM 748 C CA . HIS A 1 101 ? -2.061 -12.189 3.209 1.00 92.50 101 HIS A CA 1
ATOM 749 C C . HIS A 1 101 ? -2.914 -12.790 4.335 1.00 92.50 101 HIS A C 1
ATOM 751 O O . HIS A 1 101 ? -3.858 -13.535 4.077 1.00 92.50 101 HIS A O 1
ATOM 757 N N . SER A 1 102 ? -2.640 -12.416 5.589 1.00 91.00 102 SER A N 1
ATOM 758 C CA . SER A 1 102 ? -3.414 -12.858 6.761 1.00 91.00 102 SER A CA 1
ATOM 759 C C . SER A 1 102 ? -4.862 -12.352 6.768 1.00 91.00 102 SER A C 1
ATOM 761 O O . SER A 1 102 ? -5.694 -12.903 7.482 1.00 91.00 102 SER A O 1
ATOM 763 N N . LEU A 1 103 ? -5.171 -11.339 5.954 1.00 90.88 103 LEU A N 1
ATOM 764 C CA . LEU A 1 103 ? -6.511 -10.788 5.754 1.00 90.88 103 LEU A CA 1
ATOM 765 C C . LEU A 1 103 ? -7.214 -11.394 4.523 1.00 90.88 103 LEU A C 1
ATOM 767 O O . LEU A 1 103 ? -8.276 -10.925 4.122 1.00 90.88 103 LEU A O 1
ATOM 771 N N . GLY A 1 104 ? -6.624 -12.418 3.895 1.00 92.94 104 GLY A N 1
ATOM 772 C CA . GLY A 1 104 ? -7.159 -13.064 2.694 1.00 92.94 104 GLY A CA 1
ATOM 773 C C . GLY A 1 104 ? -6.924 -12.280 1.398 1.00 92.94 104 GLY A C 1
ATOM 774 O O . GLY A 1 104 ? -7.536 -12.591 0.370 1.00 92.94 104 GLY A O 1
ATOM 775 N N . LEU A 1 105 ? -6.049 -11.267 1.413 1.00 95.25 105 LEU A N 1
ATOM 776 C CA . LEU A 1 105 ? -5.686 -10.517 0.215 1.00 95.25 105 LEU A CA 1
ATOM 777 C C . LEU A 1 105 ? -4.974 -11.432 -0.793 1.00 95.25 105 LEU A C 1
ATOM 779 O O . LEU A 1 105 ? -4.176 -12.296 -0.445 1.00 95.25 105 LEU A O 1
ATOM 783 N N . ARG A 1 106 ? -5.247 -11.209 -2.077 1.00 96.44 106 ARG A N 1
ATOM 784 C CA . ARG A 1 106 ? -4.659 -11.950 -3.194 1.00 96.44 106 ARG A CA 1
ATOM 785 C C . ARG A 1 106 ? -4.129 -10.931 -4.182 1.00 96.44 106 ARG A C 1
ATOM 787 O O . ARG A 1 106 ? -4.860 -10.000 -4.524 1.00 96.44 106 ARG A O 1
ATOM 794 N N . THR A 1 107 ? -2.903 -11.118 -4.644 1.00 97.75 107 THR A N 1
ATOM 795 C CA . THR A 1 107 ? -2.277 -10.267 -5.659 1.00 97.75 107 THR A CA 1
ATOM 796 C C . THR A 1 107 ? -1.966 -11.073 -6.914 1.00 97.75 107 THR A C 1
ATOM 798 O O . THR A 1 107 ? -1.867 -12.300 -6.866 1.00 97.75 107 THR A O 1
ATOM 801 N N . ALA A 1 108 ? -1.834 -10.382 -8.041 1.00 97.88 108 ALA A N 1
ATOM 802 C CA . ALA A 1 108 ? -1.216 -10.906 -9.253 1.00 97.88 108 ALA A CA 1
ATOM 803 C C . ALA A 1 108 ? -0.223 -9.871 -9.785 1.00 97.88 108 ALA A C 1
ATOM 805 O O . ALA A 1 108 ? -0.507 -8.673 -9.726 1.00 97.88 108 ALA A O 1
ATOM 806 N N . VAL A 1 109 ? 0.918 -10.336 -10.294 1.00 98.12 109 VAL A N 1
ATOM 807 C CA . VAL A 1 109 ? 1.970 -9.477 -10.853 1.00 98.12 109 VAL A CA 1
ATOM 808 C C . VAL A 1 109 ? 2.035 -9.700 -12.357 1.00 98.12 109 VAL A C 1
ATOM 810 O O . VAL A 1 109 ? 2.279 -10.820 -12.806 1.00 98.12 109 VAL A O 1
ATOM 813 N N . LEU A 1 110 ? 1.815 -8.641 -13.132 1.00 97.69 110 LEU A N 1
ATOM 814 C CA . LEU A 1 110 ? 1.789 -8.670 -14.591 1.00 97.69 110 LEU A CA 1
ATOM 815 C C . LEU A 1 110 ? 2.951 -7.855 -15.150 1.00 97.69 110 LEU A C 1
ATOM 817 O O . LEU A 1 110 ? 2.837 -6.654 -15.350 1.00 97.69 110 LEU A O 1
ATOM 821 N N . ILE A 1 111 ? 4.075 -8.517 -15.402 1.00 96.88 111 ILE A N 1
ATOM 822 C CA . ILE A 1 111 ? 5.308 -7.863 -15.846 1.00 96.88 111 ILE A CA 1
ATOM 823 C C . ILE A 1 111 ? 5.894 -8.549 -17.081 1.00 96.88 111 ILE A C 1
ATOM 825 O O . ILE A 1 111 ? 5.727 -9.754 -17.286 1.00 96.88 111 ILE A O 1
ATOM 829 N N . GLY A 1 112 ? 6.601 -7.786 -17.916 1.00 94.75 112 GLY A N 1
ATOM 830 C CA . GLY A 1 112 ? 7.315 -8.328 -19.075 1.00 94.75 112 GLY A CA 1
ATOM 831 C C . GLY A 1 112 ? 8.421 -9.309 -18.669 1.00 94.75 112 GLY A C 1
ATOM 832 O O . GLY A 1 112 ? 8.970 -9.216 -17.576 1.00 94.75 112 GLY A O 1
ATOM 833 N N . GLY A 1 113 ? 8.762 -10.257 -19.546 1.00 91.88 113 GLY A N 1
ATOM 834 C CA . GLY A 1 113 ? 9.844 -11.223 -19.303 1.00 91.88 113 GLY A 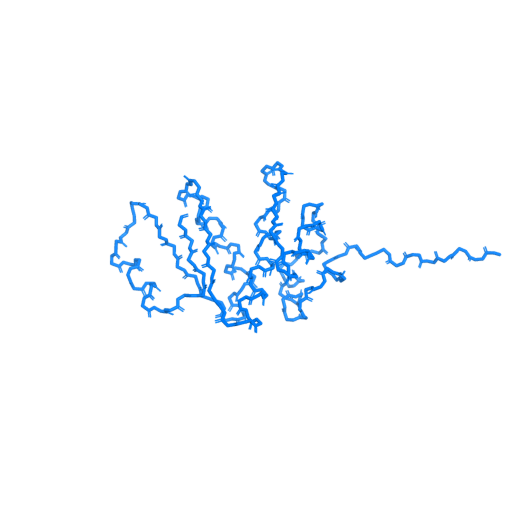CA 1
ATOM 835 C C . GLY A 1 113 ? 9.525 -12.336 -18.294 1.00 91.88 113 GLY A C 1
ATOM 836 O O . GLY A 1 113 ? 10.420 -13.099 -17.946 1.00 91.88 113 GLY A O 1
ATOM 837 N N . GLU A 1 114 ? 8.275 -12.442 -17.834 1.00 92.25 114 GLU A N 1
ATOM 838 C CA . GLU A 1 114 ? 7.760 -13.569 -17.048 1.00 92.25 114 GLU A CA 1
ATOM 839 C C . GLU A 1 114 ? 6.834 -14.461 -17.887 1.00 92.25 114 GLU A C 1
ATOM 841 O O . GLU A 1 114 ? 6.257 -14.034 -18.887 1.00 92.25 114 GLU A O 1
ATOM 846 N N . SER A 1 115 ? 6.647 -15.714 -17.461 1.00 95.88 115 SER A N 1
ATOM 847 C CA . SER A 1 115 ? 5.759 -16.661 -18.149 1.00 95.88 115 SER A CA 1
ATOM 848 C C . SER A 1 115 ? 4.309 -16.160 -18.187 1.00 95.88 115 SER A C 1
ATOM 850 O O . SER A 1 115 ? 3.653 -16.052 -17.147 1.00 95.88 115 SER A O 1
ATOM 852 N N . GLN A 1 116 ? 3.775 -15.951 -19.395 1.00 95.50 116 GLN A N 1
ATOM 853 C CA . GLN A 1 116 ? 2.368 -15.586 -19.604 1.00 95.50 116 GLN A CA 1
ATOM 854 C C . GLN A 1 116 ? 1.406 -16.620 -19.009 1.00 95.50 116 GLN A C 1
ATOM 856 O O . GLN A 1 116 ? 0.389 -16.249 -18.428 1.00 95.50 116 GLN A O 1
ATOM 861 N N . HIS A 1 117 ? 1.748 -17.911 -19.075 1.00 97.19 117 HIS A N 1
ATOM 862 C CA . HIS A 1 117 ? 0.953 -18.969 -18.450 1.00 97.19 117 HIS A CA 1
ATOM 863 C C . HIS A 1 117 ? 0.847 -18.767 -16.931 1.00 97.19 117 HIS A C 1
ATOM 865 O O . HIS A 1 117 ? -0.243 -18.841 -16.370 1.00 97.19 117 HIS A O 1
ATOM 871 N N . ARG A 1 118 ? 1.962 -18.477 -16.243 1.00 95.06 118 ARG A N 1
ATOM 872 C CA . ARG A 1 118 ? 1.942 -18.220 -14.790 1.00 95.06 118 ARG A CA 1
ATOM 873 C C . ARG A 1 118 ? 1.090 -17.002 -14.443 1.00 95.06 118 ARG A C 1
ATOM 875 O O . ARG A 1 118 ? 0.301 -17.071 -13.506 1.00 95.06 118 ARG A O 1
ATOM 882 N N . GLN A 1 119 ? 1.213 -15.919 -15.208 1.00 96.94 119 GLN A N 1
ATOM 883 C CA . GLN A 1 119 ? 0.398 -14.717 -15.015 1.00 96.94 119 GLN A CA 1
ATOM 884 C C . GLN A 1 119 ? -1.094 -15.007 -15.222 1.00 96.94 119 GLN A C 1
ATOM 886 O O . GLN A 1 119 ? -1.932 -14.591 -14.424 1.00 96.94 119 GLN A O 1
ATOM 891 N N . HIS A 1 120 ? -1.432 -15.796 -16.243 1.00 97.12 120 HIS A N 1
ATOM 892 C CA . HIS A 1 120 ? -2.803 -16.213 -16.506 1.00 97.12 120 HIS A CA 1
ATOM 893 C C . HIS A 1 120 ? -3.383 -17.052 -15.351 1.00 97.12 120 HIS A C 1
ATOM 895 O O . HIS A 1 120 ? -4.507 -16.811 -14.910 1.00 97.12 120 HIS A O 1
ATOM 901 N N . GLU A 1 121 ? -2.601 -17.976 -14.787 1.00 97.00 121 GLU A N 1
ATOM 902 C CA . GLU A 1 121 ? -2.996 -18.745 -13.599 1.00 97.00 121 GLU A CA 1
ATOM 903 C C . GLU A 1 121 ? -3.186 -17.866 -12.353 1.00 97.00 121 GLU A C 1
ATOM 905 O O . GLU A 1 121 ? -4.121 -18.084 -11.578 1.00 97.00 121 GLU A O 1
ATOM 910 N N . GLN A 1 122 ? -2.364 -16.830 -12.161 1.00 95.81 122 GLN A N 1
ATOM 911 C CA . GLN A 1 122 ? -2.579 -15.858 -11.083 1.00 95.81 122 GLN A CA 1
ATOM 912 C C . GLN A 1 122 ? -3.899 -15.095 -11.263 1.00 95.81 122 GLN A C 1
ATOM 914 O O . GLN A 1 122 ? -4.653 -14.937 -10.302 1.00 95.81 122 GLN A O 1
ATOM 919 N N . LEU A 1 123 ? -4.227 -14.678 -12.490 1.00 97.25 123 LEU A N 1
ATOM 920 C CA . LEU A 1 123 ? -5.481 -13.982 -12.794 1.00 97.25 123 LEU A CA 1
ATOM 921 C C . LEU A 1 123 ? -6.716 -14.865 -12.567 1.00 97.25 123 LEU A C 1
ATOM 923 O O . LEU A 1 123 ? -7.712 -14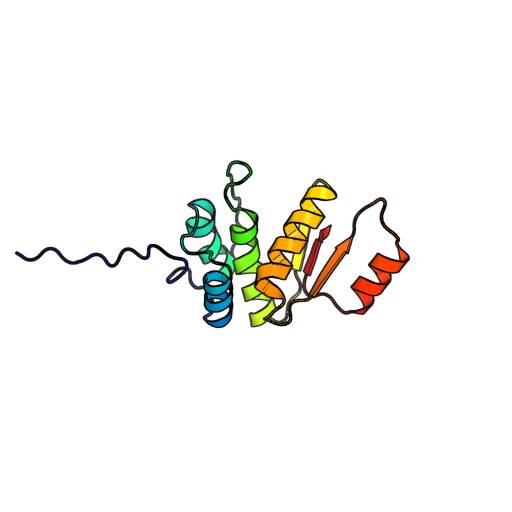.393 -12.008 1.00 97.25 123 LEU A O 1
ATOM 927 N N . LYS A 1 124 ? -6.648 -16.159 -12.909 1.00 97.50 124 LYS A N 1
ATOM 928 C CA . LYS A 1 124 ? -7.727 -17.131 -12.646 1.00 97.50 124 LYS A CA 1
ATOM 929 C C . LYS A 1 124 ? -8.093 -17.235 -11.163 1.00 97.50 124 LYS A C 1
ATOM 931 O O . LYS A 1 124 ? -9.251 -17.491 -10.836 1.00 97.50 124 LYS A O 1
ATOM 936 N N . ARG A 1 125 ? -7.149 -16.967 -10.252 1.00 95.88 125 ARG A N 1
ATOM 937 C CA . ARG A 1 125 ? -7.376 -16.962 -8.793 1.00 95.88 125 ARG A CA 1
ATOM 938 C C . ARG A 1 125 ? -8.146 -15.736 -8.285 1.00 95.88 125 ARG A C 1
ATOM 940 O O . ARG A 1 125 ? -8.306 -15.593 -7.074 1.00 95.88 125 ARG A O 1
ATOM 947 N N . LYS A 1 126 ? -8.640 -14.872 -9.182 1.00 96.56 126 LYS A N 1
ATOM 948 C CA . LYS A 1 126 ? -9.427 -13.667 -8.866 1.00 96.56 126 LYS A CA 1
ATOM 949 C C . LYS A 1 126 ? -8.697 -12.793 -7.828 1.00 96.56 126 LYS A C 1
ATOM 951 O O . LYS A 1 126 ? -9.162 -12.674 -6.686 1.00 96.56 126 LYS A O 1
ATOM 956 N N . PRO A 1 127 ? -7.525 -12.233 -8.189 1.00 97.62 127 PRO A N 1
ATOM 957 C CA . PRO A 1 127 ? -6.761 -11.378 -7.293 1.00 97.62 127 PRO A CA 1
ATOM 958 C C . PRO A 1 127 ? -7.555 -10.113 -6.951 1.00 97.62 127 PRO A C 1
ATOM 960 O O . PRO A 1 127 ? -8.332 -9.600 -7.759 1.00 97.62 127 PRO A O 1
ATOM 963 N N . HIS A 1 128 ? -7.346 -9.616 -5.738 1.00 98.19 128 HIS A N 1
ATOM 964 C CA . HIS A 1 128 ? -7.912 -8.356 -5.272 1.00 98.19 128 HIS A CA 1
ATOM 965 C C . HIS A 1 128 ? -7.098 -7.161 -5.785 1.00 98.19 128 HIS A C 1
ATOM 967 O O . HIS A 1 128 ? -7.672 -6.112 -6.060 1.00 98.19 128 HIS A O 1
ATOM 973 N N . ILE A 1 129 ? -5.779 -7.325 -5.942 1.00 98.38 129 ILE A N 1
ATOM 974 C CA . ILE A 1 129 ? -4.870 -6.290 -6.452 1.00 98.38 129 ILE A CA 1
ATOM 975 C C . ILE A 1 129 ? -4.079 -6.842 -7.636 1.00 98.38 129 ILE A C 1
ATOM 977 O O . ILE A 1 129 ? -3.485 -7.917 -7.543 1.00 98.38 129 ILE A O 1
ATOM 981 N N . ILE A 1 130 ? -4.043 -6.089 -8.729 1.00 98.56 130 ILE A N 1
ATOM 982 C CA . ILE A 1 130 ? -3.119 -6.313 -9.841 1.00 98.56 130 ILE A CA 1
ATOM 983 C C . ILE A 1 130 ? -1.964 -5.323 -9.707 1.00 98.56 130 ILE A C 1
ATOM 985 O O . ILE A 1 130 ? -2.181 -4.152 -9.400 1.00 98.56 130 ILE A O 1
ATOM 989 N N . ILE A 1 131 ? -0.743 -5.800 -9.914 1.00 98.56 131 ILE A N 1
ATOM 990 C CA . ILE A 1 131 ? 0.480 -5.000 -9.874 1.00 98.56 131 ILE A CA 1
ATOM 991 C C . ILE A 1 131 ? 1.142 -5.156 -11.239 1.00 98.56 131 ILE A C 1
ATOM 993 O O . ILE A 1 131 ? 1.394 -6.288 -11.650 1.00 98.56 131 ILE A O 1
ATOM 997 N N . ALA A 1 132 ? 1.364 -4.052 -11.943 1.00 96.81 132 ALA A N 1
ATOM 998 C CA . ALA A 1 132 ? 1.865 -4.035 -13.315 1.00 96.81 132 ALA A CA 1
ATOM 999 C C . ALA A 1 132 ? 3.043 -3.072 -13.457 1.00 96.81 132 ALA A C 1
ATOM 1001 O O . ALA A 1 132 ? 2.950 -1.968 -12.878 1.00 96.81 132 ALA A O 1
#

Secondary structure (DSSP, 8-state):
-PPP------SSTTSS--HHHHHHHHHTT--S--HHHHHHHHHHHHT--------TTSSHHHHHHHHHHHHHHHH---EEE--SSHHHHHHHHHHHHHHHGGGT--EEE--TTS-HHHHHHHHHT--SEEE-

pLDDT: mean 91.18, std 13.92, range [37.12, 98.56]